Protein AF-A0A4R5LAB1-F1 (afdb_monomer_lite)

Secondary structure (DSSP, 8-state):
--HHHHHHHHHHHHHHHHHHHHHS-HHHHHHHHHHHHHHHHHHHHHHTTS-SEEEE-SSS-EEEE----

Sequence (69 aa):
MSRPSAISLIVRSRKILLADADERPPGEAERLRAAADDLTRLLFDVRAGRVNAFELSEPTRMRVVVSAD

Foldseek 3Di:
DALVVVLVVLVVQLVVLQVVLVVDDPVSSVVSNVVSVVSVVVSVCSVVVVDQWDWDPPPHTDIGGHDPD

Structure (mmCIF, N/CA/C/O backbone):
data_AF-A0A4R5LAB1-F1
#
_entry.id   AF-A0A4R5LAB1-F1
#
loop_
_atom_site.group_PDB
_atom_site.id
_atom_site.type_symbol
_atom_site.label_atom_id
_atom_site.label_alt_id
_atom_site.label_comp_id
_atom_site.label_asym_id
_atom_site.label_entity_id
_atom_site.label_seq_id
_atom_site.pdbx_PDB_ins_code
_atom_site.Cartn_x
_atom_site.Cartn_y
_atom_site.Cartn_z
_atom_site.occupancy
_atom_site.B_iso_or_equiv
_atom_site.auth_seq_id
_atom_site.auth_comp_id
_atom_site.auth_asym_id
_atom_site.auth_atom_id
_atom_site.pdbx_PDB_model_num
ATOM 1 N N . MET A 1 1 ? 2.089 8.060 -14.935 1.00 93.38 1 MET A N 1
ATOM 2 C CA . MET A 1 1 ? 2.930 8.846 -13.998 1.00 93.38 1 MET A CA 1
ATOM 3 C C . MET A 1 1 ? 4.297 8.197 -13.899 1.00 93.38 1 MET A C 1
ATOM 5 O O . MET A 1 1 ? 4.378 7.001 -14.144 1.00 93.38 1 MET A O 1
ATOM 9 N N . SER A 1 2 ? 5.344 8.937 -13.534 1.00 95.44 2 SER A N 1
ATOM 10 C CA . SER A 1 2 ? 6.687 8.363 -13.394 1.00 95.44 2 SER A CA 1
ATOM 11 C C . SER A 1 2 ? 6.761 7.353 -12.238 1.00 95.44 2 SER A C 1
ATOM 13 O O . SER A 1 2 ? 5.959 7.389 -11.294 1.00 95.44 2 SER A O 1
ATOM 15 N N . ARG A 1 3 ? 7.746 6.448 -12.286 1.00 95.94 3 ARG A N 1
ATOM 16 C CA . ARG A 1 3 ? 7.979 5.453 -11.222 1.00 95.94 3 ARG A CA 1
ATOM 17 C C . ARG A 1 3 ? 8.215 6.089 -9.840 1.00 95.94 3 ARG A C 1
ATOM 19 O O . ARG A 1 3 ? 7.589 5.620 -8.888 1.00 95.94 3 ARG A O 1
ATOM 26 N N . PRO A 1 4 ? 9.030 7.155 -9.682 1.00 96.12 4 PRO A N 1
ATOM 27 C CA . PRO A 1 4 ? 9.182 7.828 -8.390 1.00 96.12 4 PRO A CA 1
ATOM 28 C C . PRO A 1 4 ? 7.868 8.404 -7.848 1.00 96.12 4 PRO A C 1
ATOM 30 O O . PRO A 1 4 ? 7.591 8.276 -6.657 1.00 96.12 4 PRO A O 1
ATOM 33 N N . SER A 1 5 ? 7.025 8.985 -8.708 1.00 95.75 5 SER A N 1
ATOM 34 C CA . SER A 1 5 ? 5.711 9.492 -8.295 1.00 95.75 5 SER A CA 1
ATOM 35 C C . SER A 1 5 ? 4.789 8.368 -7.819 1.00 95.75 5 SER A C 1
ATOM 37 O O . SER A 1 5 ? 4.134 8.520 -6.788 1.00 95.75 5 SER A O 1
ATOM 39 N N . ALA A 1 6 ? 4.784 7.223 -8.510 1.00 95.56 6 ALA A N 1
ATOM 40 C CA . ALA A 1 6 ? 4.008 6.054 -8.099 1.00 95.56 6 ALA A CA 1
ATOM 41 C C . ALA A 1 6 ? 4.483 5.492 -6.748 1.00 95.56 6 ALA A C 1
ATOM 43 O O . ALA A 1 6 ? 3.664 5.199 -5.880 1.00 95.56 6 ALA A O 1
ATOM 44 N N . ILE A 1 7 ? 5.801 5.412 -6.536 1.00 96.19 7 ILE A N 1
ATOM 45 C CA . ILE A 1 7 ? 6.399 5.006 -5.255 1.00 96.19 7 ILE A CA 1
ATOM 46 C C . ILE A 1 7 ? 5.961 5.944 -4.124 1.00 96.19 7 ILE A C 1
ATOM 48 O O . ILE A 1 7 ? 5.489 5.478 -3.086 1.00 96.19 7 ILE A O 1
ATOM 52 N N . SER A 1 8 ? 6.074 7.260 -4.323 1.00 96.31 8 SER A N 1
ATOM 53 C CA . SER A 1 8 ? 5.669 8.257 -3.325 1.00 96.31 8 SER A CA 1
ATOM 54 C C . SER A 1 8 ? 4.183 8.164 -2.982 1.00 96.31 8 SER A C 1
ATOM 56 O O . SER A 1 8 ? 3.815 8.274 -1.811 1.00 96.31 8 SER A O 1
ATOM 58 N N . LEU A 1 9 ? 3.331 7.917 -3.981 1.00 94.88 9 LEU A N 1
ATOM 59 C CA . LEU A 1 9 ? 1.901 7.706 -3.780 1.00 94.88 9 LEU A CA 1
ATOM 60 C C . LEU A 1 9 ? 1.631 6.468 -2.913 1.00 94.88 9 LEU A C 1
ATOM 62 O O . LEU A 1 9 ? 0.921 6.584 -1.918 1.00 94.88 9 LEU A O 1
ATOM 66 N N . ILE A 1 10 ? 2.242 5.322 -3.228 1.00 95.69 10 ILE A N 1
ATOM 67 C CA . ILE A 1 10 ? 2.069 4.080 -2.455 1.00 95.69 10 ILE A CA 1
ATOM 68 C C . ILE A 1 10 ? 2.513 4.276 -0.998 1.00 95.69 10 ILE A C 1
ATOM 70 O O . ILE A 1 10 ? 1.794 3.901 -0.071 1.00 95.69 10 ILE A O 1
ATOM 74 N N . VAL A 1 11 ? 3.667 4.917 -0.776 1.00 96.44 11 VAL A N 1
ATOM 75 C CA . VAL A 1 11 ? 4.173 5.208 0.576 1.00 96.44 11 VAL A CA 1
ATOM 76 C C . VAL A 1 11 ? 3.211 6.112 1.347 1.00 96.44 11 VAL A C 1
ATOM 78 O O . VAL A 1 11 ? 2.968 5.875 2.532 1.00 96.44 11 VAL A O 1
ATOM 81 N N . ARG A 1 12 ? 2.649 7.138 0.697 1.00 95.38 12 ARG A N 1
ATOM 82 C CA . ARG A 1 12 ? 1.665 8.030 1.320 1.00 95.38 12 ARG A CA 1
ATOM 83 C C . ARG A 1 12 ? 0.384 7.281 1.685 1.00 95.38 12 ARG A C 1
ATOM 85 O O . ARG A 1 12 ? -0.048 7.392 2.827 1.00 95.38 12 ARG A O 1
ATOM 92 N N . SER A 1 13 ? -0.181 6.502 0.764 1.00 94.94 13 SER A N 1
ATOM 93 C CA . SER A 1 13 ? -1.387 5.703 1.017 1.00 94.94 13 SER A CA 1
ATOM 94 C C . SER A 1 13 ? -1.179 4.714 2.165 1.00 94.94 13 SER A C 1
ATOM 96 O O . SER A 1 13 ? -2.018 4.628 3.055 1.00 94.94 13 SER A O 1
ATOM 98 N N . ARG A 1 14 ? -0.017 4.049 2.229 1.00 95.62 14 ARG A N 1
ATOM 99 C CA . ARG A 1 14 ? 0.333 3.155 3.344 1.00 95.62 14 ARG A CA 1
ATOM 100 C C . ARG A 1 14 ? 0.354 3.882 4.689 1.00 95.62 14 ARG A C 1
ATOM 102 O O . ARG A 1 14 ? -0.124 3.340 5.678 1.00 95.62 14 ARG A O 1
ATOM 109 N N . LYS A 1 15 ? 0.921 5.092 4.746 1.00 95.81 15 LYS A N 1
ATOM 110 C CA . LYS A 1 15 ? 0.947 5.890 5.984 1.00 95.81 15 LYS A CA 1
ATOM 111 C C . LYS A 1 15 ? -0.456 6.276 6.447 1.00 95.81 15 LYS A C 1
ATOM 113 O O . LYS A 1 15 ? -0.704 6.222 7.642 1.00 95.81 15 LYS A O 1
ATOM 118 N N . ILE A 1 16 ? -1.339 6.633 5.514 1.00 94.38 16 ILE A N 1
ATOM 119 C CA . ILE A 1 16 ? -2.738 6.965 5.817 1.00 94.38 16 ILE A CA 1
ATOM 120 C C . ILE A 1 16 ? -3.449 5.744 6.405 1.00 94.38 16 ILE A C 1
ATOM 122 O O . ILE A 1 16 ? -3.979 5.843 7.498 1.00 94.38 16 ILE A O 1
ATOM 126 N N . LEU A 1 17 ? -3.355 4.574 5.762 1.00 93.75 17 LEU A N 1
ATOM 127 C CA . LEU A 1 17 ? -3.997 3.353 6.269 1.00 93.75 17 LEU A CA 1
ATOM 128 C C . LEU A 1 17 ? -3.538 2.968 7.679 1.00 93.75 17 LEU A C 1
ATOM 130 O O . LEU A 1 17 ? -4.343 2.513 8.482 1.00 93.75 17 LEU A O 1
ATOM 134 N N . LEU A 1 18 ? -2.247 3.130 7.980 1.00 95.38 18 LEU A N 1
ATOM 135 C CA . LEU A 1 18 ? -1.722 2.824 9.311 1.00 95.38 18 LEU A CA 1
ATOM 136 C C . LEU A 1 18 ? -2.172 3.843 10.361 1.00 95.38 18 LEU A C 1
ATOM 138 O O . LEU A 1 18 ? -2.525 3.431 11.458 1.00 95.38 18 LEU A O 1
ATOM 142 N N . ALA A 1 19 ? -2.190 5.134 10.019 1.00 95.62 19 ALA A N 1
ATOM 143 C CA . ALA A 1 19 ? -2.720 6.165 10.907 1.00 95.62 19 ALA A CA 1
ATOM 144 C C . ALA A 1 19 ? -4.209 5.926 11.195 1.00 95.62 19 ALA A C 1
ATOM 146 O O . ALA A 1 19 ? -4.612 5.916 12.352 1.00 95.62 19 ALA A O 1
ATOM 147 N N . ASP A 1 20 ? -4.994 5.621 10.158 1.00 93.69 20 ASP A N 1
ATOM 148 C CA . ASP A 1 20 ? -6.406 5.279 10.305 1.00 93.69 20 ASP A CA 1
ATOM 149 C C . ASP A 1 20 ? -6.571 4.025 11.176 1.00 93.69 20 ASP A C 1
ATOM 151 O O . ASP A 1 20 ? -7.434 3.994 12.044 1.00 93.69 20 ASP A O 1
ATOM 155 N N . ALA A 1 21 ? -5.733 2.996 11.006 1.00 94.88 21 ALA A N 1
ATOM 156 C CA . ALA A 1 21 ? -5.816 1.768 11.799 1.00 94.88 21 ALA A CA 1
ATOM 157 C C . ALA A 1 21 ? -5.647 2.006 13.305 1.00 94.88 21 ALA A C 1
ATOM 159 O O . ALA A 1 21 ? -6.274 1.305 14.097 1.00 94.88 21 ALA A O 1
ATOM 160 N N . ASP A 1 22 ? -4.824 2.976 13.701 1.00 94.50 22 ASP A N 1
ATOM 161 C CA . ASP A 1 22 ? -4.586 3.296 15.111 1.00 94.50 22 ASP A CA 1
ATOM 162 C C . ASP A 1 22 ? -5.800 3.977 15.775 1.00 94.50 22 ASP A C 1
ATOM 164 O O . ASP A 1 22 ? -5.936 3.942 16.998 1.00 94.50 22 ASP A O 1
ATOM 168 N N . GLU A 1 23 ? -6.721 4.532 14.981 1.00 95.38 23 GLU A N 1
ATOM 169 C CA . GLU A 1 23 ? -7.947 5.193 15.449 1.00 95.38 23 GLU A CA 1
ATOM 170 C C . GLU A 1 23 ? -9.183 4.272 15.437 1.00 95.38 23 GLU A C 1
ATOM 172 O O . GLU A 1 23 ? -10.256 4.660 15.910 1.00 95.38 23 GLU A O 1
ATOM 177 N N . ARG A 1 24 ? -9.073 3.052 14.890 1.00 93.81 24 ARG A N 1
ATOM 178 C CA . ARG A 1 24 ? -10.221 2.160 14.647 1.00 93.81 24 ARG A CA 1
ATOM 179 C C . ARG A 1 24 ? -10.322 0.994 15.634 1.00 93.81 24 ARG A C 1
ATOM 181 O O . ARG A 1 24 ? -9.322 0.553 16.199 1.00 93.81 24 ARG A O 1
ATOM 188 N N . PRO A 1 25 ? -11.530 0.422 15.820 1.00 96.00 25 PRO A N 1
ATOM 189 C CA . PRO A 1 25 ? -11.705 -0.809 16.585 1.00 96.00 25 PRO A CA 1
ATOM 190 C C . PRO A 1 25 ? -10.871 -1.972 16.014 1.00 96.00 25 PRO A C 1
ATOM 192 O O . PRO A 1 25 ? -10.650 -2.018 14.801 1.00 96.00 25 PRO A O 1
ATOM 195 N N . PRO A 1 26 ? -10.486 -2.974 16.831 1.00 92.69 26 PRO A N 1
ATOM 196 C CA . PRO A 1 26 ? -9.507 -3.999 16.449 1.00 92.69 26 PRO A CA 1
ATOM 197 C C . PRO A 1 26 ? -9.771 -4.702 15.110 1.00 92.69 26 PRO A C 1
ATOM 199 O O . PRO A 1 26 ? -8.859 -4.843 14.302 1.00 92.69 26 PRO A O 1
ATOM 202 N N . GLY A 1 27 ? -11.018 -5.096 14.832 1.00 93.31 27 GLY A N 1
ATOM 203 C CA . GLY A 1 27 ? -11.355 -5.795 13.586 1.00 93.31 27 GLY A CA 1
ATOM 204 C C . GLY A 1 27 ? -11.300 -4.915 12.330 1.00 93.31 27 GLY A C 1
ATOM 205 O O . GLY A 1 27 ? -11.117 -5.420 11.227 1.00 93.31 27 GLY A O 1
ATOM 206 N N . GLU A 1 28 ? -11.461 -3.599 12.467 1.00 92.88 28 GLU A N 1
ATOM 207 C CA . GLU A 1 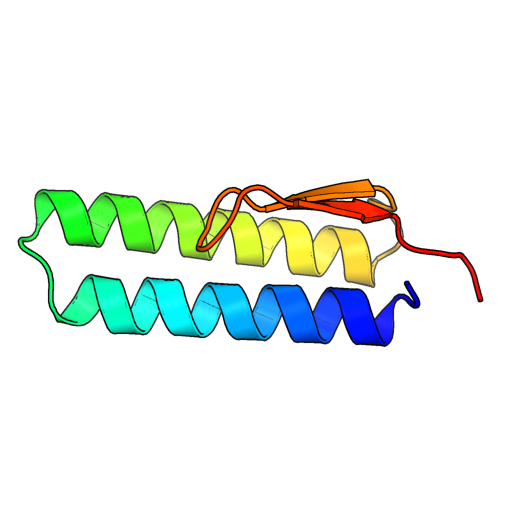28 ? -11.283 -2.652 11.361 1.00 92.88 28 GLU A CA 1
ATOM 208 C C . GLU A 1 28 ? -9.809 -2.259 11.217 1.00 92.88 28 GLU A C 1
ATOM 210 O O . GLU A 1 28 ? -9.292 -2.246 10.100 1.00 92.88 28 GLU A O 1
ATOM 215 N N . ALA A 1 29 ? -9.111 -2.067 12.338 1.00 94.62 29 ALA A N 1
ATOM 216 C CA . ALA A 1 29 ? -7.671 -1.844 12.377 1.00 94.62 29 ALA A CA 1
ATOM 217 C C . ALA A 1 29 ? -6.889 -2.985 11.703 1.00 94.62 29 ALA A C 1
ATOM 219 O O . ALA A 1 29 ? -5.961 -2.731 10.938 1.00 94.62 29 ALA A O 1
ATOM 220 N N . GLU A 1 30 ? -7.280 -4.243 11.924 1.00 96.31 30 GLU A N 1
ATOM 221 C CA . GLU A 1 30 ? -6.641 -5.403 11.292 1.00 96.31 30 GLU A CA 1
ATOM 222 C C . GLU A 1 30 ? -6.812 -5.400 9.767 1.00 96.31 30 GLU A C 1
ATOM 224 O O . GLU A 1 30 ? -5.848 -5.637 9.039 1.00 96.31 30 GLU A O 1
ATOM 229 N N . ARG A 1 31 ? -7.999 -5.030 9.262 1.00 94.19 31 ARG A N 1
ATOM 230 C CA . ARG A 1 31 ? -8.226 -4.877 7.814 1.00 94.19 31 ARG A CA 1
ATOM 231 C C . ARG A 1 31 ? -7.365 -3.768 7.214 1.00 94.19 31 ARG A C 1
ATOM 233 O O . ARG A 1 31 ? -6.788 -3.957 6.146 1.00 94.19 31 ARG A O 1
ATOM 240 N N . LEU A 1 32 ? -7.258 -2.629 7.898 1.00 94.88 32 LEU A N 1
ATOM 241 C CA . LEU A 1 32 ? -6.439 -1.502 7.447 1.00 94.88 32 LEU A CA 1
ATOM 242 C C . LEU A 1 32 ? -4.941 -1.849 7.452 1.00 94.88 32 LEU A C 1
ATOM 244 O O . LEU A 1 32 ? -4.222 -1.504 6.513 1.00 94.88 32 LEU A O 1
ATOM 248 N N . ARG A 1 33 ? -4.478 -2.606 8.453 1.00 95.69 33 ARG A N 1
ATOM 249 C CA . ARG A 1 33 ? -3.104 -3.131 8.514 1.00 95.69 33 ARG A CA 1
ATOM 250 C C . ARG A 1 33 ? -2.821 -4.129 7.392 1.00 95.69 33 ARG A C 1
ATOM 252 O O . ARG A 1 33 ? -1.801 -3.994 6.724 1.00 95.69 33 ARG A O 1
ATOM 259 N N . ALA A 1 34 ? -3.744 -5.051 7.115 1.00 95.94 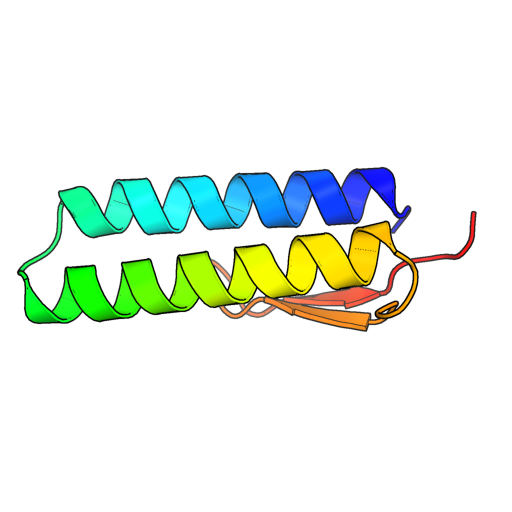34 ALA A N 1
ATOM 260 C CA . ALA A 1 34 ? -3.613 -5.982 5.994 1.00 95.94 34 ALA A CA 1
ATOM 261 C C . ALA A 1 34 ? -3.514 -5.243 4.645 1.00 95.94 34 ALA A C 1
ATOM 263 O O . ALA A 1 34 ? -2.636 -5.535 3.834 1.00 95.94 34 ALA A O 1
ATOM 264 N N . ALA A 1 35 ? -4.337 -4.211 4.437 1.00 94.19 35 ALA A N 1
ATOM 265 C CA . ALA A 1 35 ? -4.252 -3.367 3.246 1.00 94.19 35 ALA A CA 1
ATOM 266 C C . ALA A 1 35 ? -2.913 -2.601 3.158 1.00 94.19 35 ALA A C 1
ATOM 268 O O . ALA A 1 35 ? -2.341 -2.457 2.074 1.00 94.19 35 ALA A O 1
ATOM 269 N N . ALA A 1 36 ? -2.364 -2.139 4.287 1.00 95.44 36 ALA A N 1
ATOM 270 C CA . ALA A 1 36 ? -1.043 -1.509 4.335 1.00 95.44 36 ALA A CA 1
ATOM 271 C C . ALA A 1 36 ? 0.101 -2.488 3.983 1.00 95.44 36 ALA A C 1
ATOM 273 O O . ALA A 1 36 ? 1.096 -2.085 3.362 1.00 95.44 36 ALA A O 1
ATOM 274 N N . ASP A 1 37 ? -0.034 -3.767 4.330 1.00 97.06 37 ASP A N 1
ATOM 275 C CA . ASP A 1 37 ? 0.912 -4.819 3.947 1.00 97.06 37 ASP A CA 1
ATOM 276 C C . ASP A 1 37 ? 0.845 -5.128 2.446 1.00 97.06 37 ASP A C 1
ATOM 278 O O . ASP A 1 37 ? 1.886 -5.254 1.792 1.00 97.06 37 ASP A O 1
ATOM 282 N N . ASP A 1 38 ? -0.350 -5.138 1.857 1.00 96.12 38 ASP A N 1
ATOM 283 C CA . ASP A 1 38 ? -0.509 -5.288 0.408 1.00 96.12 38 ASP A CA 1
ATOM 284 C C . ASP A 1 38 ? 0.116 -4.116 -0.363 1.00 96.12 38 ASP A C 1
ATOM 286 O O . ASP A 1 38 ? 0.831 -4.328 -1.348 1.00 96.12 38 ASP A O 1
ATOM 290 N N . LEU A 1 39 ? -0.023 -2.880 0.135 1.00 96.31 39 LEU A N 1
ATOM 291 C CA . LEU A 1 39 ? 0.702 -1.727 -0.418 1.00 96.31 39 LEU A CA 1
ATOM 292 C C . LEU A 1 39 ? 2.224 -1.867 -0.286 1.00 96.31 39 LEU A C 1
ATOM 294 O O . LEU A 1 39 ? 2.965 -1.392 -1.148 1.00 96.31 39 LEU A O 1
ATOM 298 N N . THR A 1 40 ? 2.708 -2.527 0.766 1.00 97.69 40 THR A N 1
ATOM 299 C CA . THR A 1 40 ? 4.143 -2.787 0.953 1.00 97.69 40 THR A CA 1
ATOM 300 C C . THR A 1 40 ? 4.668 -3.754 -0.109 1.00 97.69 40 THR A C 1
ATOM 302 O O . THR A 1 40 ? 5.730 -3.518 -0.686 1.00 97.69 40 THR A O 1
ATOM 305 N N . ARG A 1 41 ? 3.911 -4.809 -0.432 1.00 97.31 41 ARG A N 1
ATOM 306 C CA . ARG A 1 41 ? 4.249 -5.737 -1.526 1.00 97.31 41 ARG A CA 1
ATOM 307 C C . ARG A 1 41 ? 4.252 -5.022 -2.877 1.00 97.31 41 ARG A C 1
ATOM 309 O O . ARG A 1 41 ? 5.250 -5.073 -3.596 1.00 97.31 41 ARG A O 1
ATOM 316 N N . LEU A 1 42 ? 3.194 -4.261 -3.157 1.00 97.06 42 LEU A N 1
ATOM 317 C CA . LEU A 1 42 ? 3.062 -3.476 -4.383 1.00 97.06 42 LEU A CA 1
ATOM 318 C C . LEU A 1 42 ? 4.216 -2.477 -4.564 1.00 97.06 42 LEU A C 1
ATOM 320 O O . LEU A 1 42 ? 4.745 -2.333 -5.666 1.00 97.06 42 LEU A O 1
ATOM 324 N N . LEU A 1 43 ? 4.649 -1.814 -3.487 1.00 97.31 43 LEU A N 1
ATOM 325 C CA . LEU A 1 43 ? 5.804 -0.915 -3.505 1.00 97.31 43 LEU A CA 1
ATOM 326 C C . LEU A 1 43 ? 7.064 -1.619 -4.024 1.00 97.31 43 LEU A C 1
ATOM 328 O O . LEU A 1 43 ? 7.779 -1.063 -4.863 1.00 97.31 43 LEU A O 1
ATOM 332 N N . PHE A 1 44 ? 7.345 -2.830 -3.538 1.00 98.06 44 PHE A N 1
ATOM 333 C CA . PHE A 1 44 ? 8.507 -3.595 -3.984 1.00 98.06 44 PHE A CA 1
ATOM 334 C C . PHE A 1 44 ? 8.393 -4.014 -5.449 1.00 98.06 44 PHE A C 1
ATOM 336 O O . PHE A 1 44 ? 9.389 -3.945 -6.171 1.00 98.06 44 PHE A O 1
ATOM 343 N N . ASP A 1 45 ? 7.200 -4.382 -5.910 1.00 97.81 45 ASP A N 1
ATOM 344 C CA . ASP A 1 45 ? 6.973 -4.752 -7.307 1.00 97.81 45 ASP A CA 1
ATOM 345 C C . ASP A 1 45 ? 7.121 -3.566 -8.264 1.00 97.81 45 ASP A C 1
ATOM 347 O O . ASP A 1 45 ? 7.788 -3.685 -9.294 1.00 97.81 45 ASP A O 1
ATOM 351 N N . VAL A 1 46 ? 6.583 -2.397 -7.908 1.00 96.44 46 VAL A N 1
ATOM 352 C CA . VAL A 1 46 ? 6.736 -1.163 -8.696 1.00 96.44 46 VAL A CA 1
ATOM 353 C C . VAL A 1 46 ? 8.194 -0.703 -8.713 1.00 96.44 46 VAL A C 1
ATOM 355 O O . VAL A 1 46 ? 8.718 -0.331 -9.766 1.00 96.44 46 VAL A O 1
ATOM 358 N N . ARG A 1 47 ? 8.889 -0.765 -7.568 1.00 95.31 47 ARG A N 1
ATOM 359 C CA . ARG A 1 47 ? 10.316 -0.416 -7.469 1.00 95.31 47 ARG A CA 1
ATOM 360 C C . ARG A 1 47 ? 11.190 -1.347 -8.307 1.00 95.31 47 ARG A C 1
ATOM 362 O O . ARG A 1 47 ? 12.135 -0.875 -8.930 1.00 95.31 47 ARG A O 1
ATOM 369 N N . ALA A 1 48 ? 10.868 -2.637 -8.341 1.00 96.19 48 ALA A N 1
ATOM 370 C CA . ALA A 1 48 ? 11.559 -3.622 -9.167 1.00 96.19 48 ALA A CA 1
ATOM 371 C C . ALA A 1 48 ? 11.158 -3.571 -10.653 1.00 96.19 48 ALA A C 1
ATOM 373 O O . ALA A 1 48 ? 11.710 -4.320 -11.452 1.00 96.19 48 ALA A O 1
ATOM 374 N N . GLY A 1 49 ? 10.189 -2.729 -11.030 1.00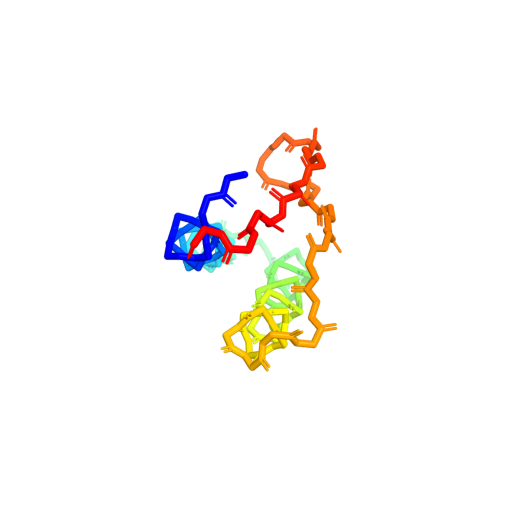 94.81 49 GLY A N 1
ATOM 375 C CA . GLY A 1 49 ? 9.669 -2.659 -12.396 1.00 94.81 49 GLY A CA 1
ATOM 376 C C . GLY A 1 49 ? 8.820 -3.865 -12.813 1.00 94.81 49 GLY A C 1
ATOM 377 O O . GLY A 1 49 ? 8.514 -3.994 -13.993 1.00 94.81 49 GLY A O 1
ATOM 378 N N . ARG A 1 50 ? 8.420 -4.730 -11.869 1.00 96.19 50 ARG A N 1
ATOM 379 C CA . ARG A 1 50 ? 7.553 -5.895 -12.122 1.00 96.19 50 ARG A CA 1
ATOM 380 C C . ARG A 1 50 ? 6.095 -5.503 -12.350 1.00 96.19 50 ARG A C 1
ATOM 382 O O . ARG A 1 50 ? 5.386 -6.195 -13.068 1.00 96.19 50 ARG A O 1
ATOM 389 N N . VAL A 1 51 ? 5.660 -4.396 -11.747 1.00 96.62 51 VAL A N 1
ATOM 390 C CA . VAL A 1 51 ? 4.310 -3.845 -11.899 1.00 96.62 51 VAL A CA 1
ATOM 391 C C . VAL A 1 51 ? 4.396 -2.438 -12.473 1.00 96.62 51 VAL A C 1
ATOM 393 O O . VAL A 1 51 ? 5.069 -1.564 -11.926 1.00 96.62 51 VAL A O 1
ATOM 396 N N . ASN A 1 52 ? 3.682 -2.218 -13.575 1.00 95.81 52 ASN A N 1
ATOM 397 C CA . ASN A 1 52 ? 3.561 -0.926 -14.248 1.00 95.81 52 ASN A CA 1
ATOM 398 C C . ASN A 1 52 ? 2.117 -0.398 -14.287 1.00 95.81 52 ASN A C 1
ATOM 400 O O . ASN A 1 52 ? 1.887 0.711 -14.756 1.00 95.81 52 ASN A O 1
ATOM 404 N N . ALA A 1 53 ? 1.141 -1.151 -13.787 1.00 96.12 53 ALA A N 1
ATOM 405 C CA . ALA A 1 53 ? -0.228 -0.689 -13.623 1.00 96.12 53 ALA A CA 1
ATOM 406 C C . ALA A 1 53 ? -0.860 -1.358 -12.401 1.00 96.12 53 ALA A C 1
ATOM 408 O O . ALA A 1 53 ? -0.684 -2.556 -12.197 1.00 96.12 53 ALA A O 1
ATOM 409 N N . PHE A 1 54 ? -1.584 -0.587 -11.595 1.00 95.06 54 PHE A N 1
ATOM 410 C CA . PHE A 1 54 ? -2.270 -1.078 -10.399 1.00 95.06 54 PHE A CA 1
ATOM 411 C C . PHE A 1 54 ? -3.461 -0.187 -10.043 1.00 95.06 54 PHE A C 1
ATOM 413 O O . PHE A 1 54 ? -3.600 0.924 -10.558 1.00 95.06 54 PHE A O 1
ATOM 420 N N . GLU A 1 55 ? -4.316 -0.670 -9.148 1.00 94.00 55 GLU A N 1
ATOM 421 C CA . GLU A 1 55 ? -5.426 0.096 -8.587 1.00 94.00 55 GLU A CA 1
ATOM 422 C C . GLU A 1 55 ? -5.175 0.367 -7.105 1.00 94.00 55 GLU A C 1
ATOM 424 O O . GLU A 1 55 ? -4.713 -0.503 -6.370 1.00 94.00 55 GLU A O 1
ATOM 429 N N . LEU A 1 56 ? -5.480 1.586 -6.671 1.00 90.00 56 LEU A N 1
ATOM 430 C CA . LEU A 1 56 ? -5.600 1.931 -5.261 1.00 90.00 56 LEU A CA 1
ATOM 431 C C . LEU A 1 56 ? -7.078 2.099 -4.964 1.00 90.00 56 LEU A C 1
ATOM 433 O O . LEU A 1 56 ? -7.746 2.846 -5.672 1.00 90.00 56 LEU A O 1
ATOM 437 N N . SER A 1 57 ? -7.582 1.408 -3.948 1.00 79.25 57 SER A N 1
ATOM 438 C CA . SER A 1 57 ? -8.993 1.494 -3.550 1.00 79.25 57 SER A CA 1
ATOM 439 C C . SER A 1 57 ? -9.268 2.645 -2.580 1.00 79.25 57 SER A C 1
ATOM 441 O O . SER A 1 57 ? -10.402 3.098 -2.505 1.00 79.25 57 SER A O 1
ATOM 443 N N . GLU A 1 58 ? -8.234 3.145 -1.897 1.00 70.69 58 GLU A N 1
ATOM 444 C CA . GLU A 1 58 ? -8.338 4.123 -0.809 1.00 70.69 58 GLU A CA 1
ATOM 445 C C . GLU A 1 58 ? -7.392 5.320 -1.031 1.00 70.69 58 GLU A C 1
ATOM 447 O O . GLU A 1 58 ? -6.263 5.130 -1.507 1.00 70.69 58 GLU A O 1
ATOM 452 N N . PRO A 1 59 ? -7.788 6.556 -0.666 1.00 59.84 59 PRO A N 1
ATOM 453 C CA . PRO A 1 59 ? -9.128 6.974 -0.213 1.00 59.84 59 PRO A CA 1
ATOM 454 C C . PRO A 1 59 ? -10.147 7.125 -1.362 1.00 59.84 59 PRO A C 1
ATOM 456 O O . PRO A 1 59 ? -11.345 7.251 -1.135 1.00 59.84 59 PRO A O 1
ATOM 459 N N . THR A 1 60 ? -9.676 7.120 -2.610 1.00 75.56 60 THR A N 1
ATOM 460 C CA . THR A 1 60 ? -10.514 7.155 -3.811 1.00 75.56 60 THR A CA 1
ATOM 461 C C . THR A 1 60 ? -10.010 6.084 -4.756 1.00 75.56 60 THR A C 1
ATOM 463 O O . THR A 1 60 ? -8.807 6.040 -5.033 1.00 75.56 60 THR A O 1
ATOM 466 N N . ARG A 1 61 ? -10.920 5.263 -5.300 1.00 85.50 61 ARG A N 1
ATOM 467 C CA . ARG A 1 61 ? -10.552 4.266 -6.306 1.00 85.50 61 ARG A CA 1
ATOM 468 C C . ARG A 1 61 ? -9.882 4.953 -7.497 1.00 85.50 61 ARG A C 1
ATOM 470 O O . ARG A 1 61 ? -10.517 5.722 -8.216 1.00 85.50 61 ARG A O 1
ATOM 477 N N . MET A 1 62 ? -8.608 4.654 -7.716 1.00 90.62 62 MET A N 1
ATOM 478 C CA . MET A 1 62 ? -7.803 5.244 -8.778 1.00 90.62 62 MET A CA 1
ATOM 479 C C . MET A 1 62 ? -6.944 4.179 -9.447 1.00 90.62 62 MET A C 1
ATOM 481 O O . MET A 1 62 ? -6.212 3.440 -8.787 1.00 90.62 62 MET A O 1
ATOM 485 N N . ARG A 1 63 ? -6.980 4.155 -10.781 1.00 93.81 63 ARG A N 1
ATOM 486 C CA . ARG A 1 63 ? -6.054 3.365 -11.588 1.00 93.81 63 ARG A CA 1
ATOM 487 C C . ARG A 1 63 ? -4.780 4.160 -11.839 1.00 93.81 63 ARG A C 1
ATOM 489 O O . ARG A 1 63 ? -4.819 5.253 -12.399 1.00 93.81 63 ARG A O 1
ATOM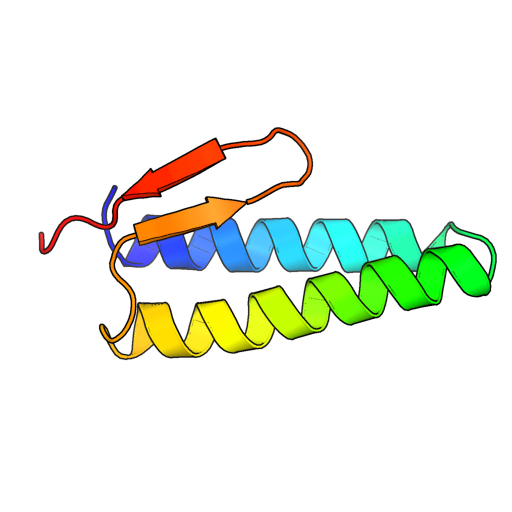 496 N N . VAL A 1 64 ? -3.647 3.587 -11.458 1.00 94.19 64 VAL A N 1
ATOM 497 C CA . VAL A 1 64 ? -2.320 4.159 -11.665 1.00 94.19 64 VAL A CA 1
ATOM 498 C C . VAL A 1 64 ? -1.628 3.392 -12.779 1.00 9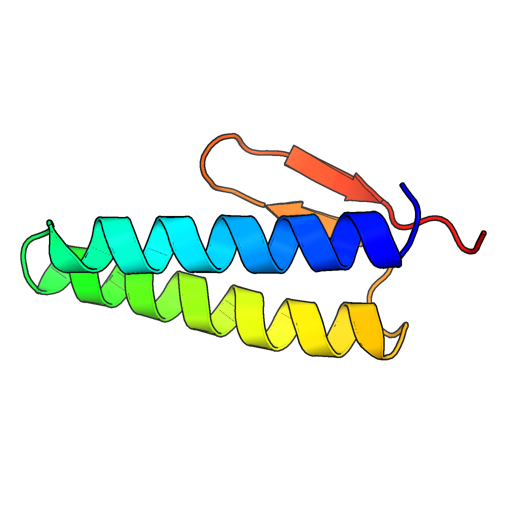4.19 64 VAL A C 1
ATOM 500 O O . VAL A 1 64 ? -1.515 2.171 -12.727 1.00 94.19 64 VAL A O 1
ATOM 503 N N . VAL A 1 65 ? -1.141 4.119 -13.783 1.00 96.25 65 VAL A N 1
ATOM 504 C CA . VAL A 1 65 ? -0.262 3.588 -14.831 1.00 96.25 65 VAL A CA 1
ATOM 505 C C . VAL A 1 65 ? 1.104 4.245 -14.676 1.00 96.25 65 VAL A C 1
ATOM 507 O O . VAL A 1 65 ? 1.211 5.476 -14.639 1.00 96.25 65 VAL A O 1
ATOM 510 N N . VAL A 1 66 ? 2.138 3.423 -14.544 1.00 95.44 66 VAL A N 1
ATOM 511 C CA . VAL A 1 66 ? 3.536 3.816 -14.392 1.00 95.44 66 VAL A CA 1
ATOM 512 C C . VAL A 1 66 ? 4.179 3.862 -15.771 1.00 95.44 66 VAL A 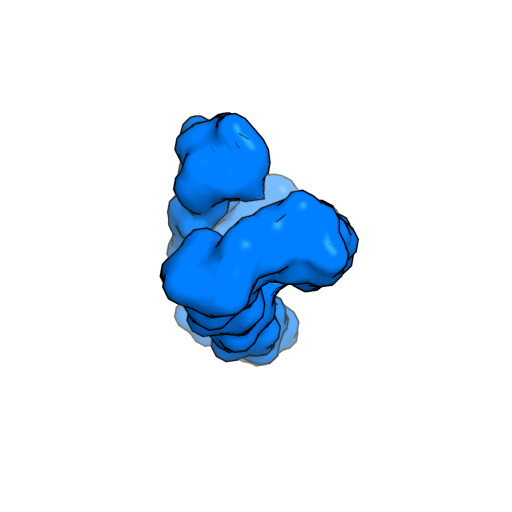C 1
ATOM 514 O O . VAL A 1 66 ? 4.303 2.846 -16.453 1.00 95.44 66 VAL A O 1
ATOM 517 N N . SER A 1 67 ? 4.576 5.059 -16.176 1.00 90.38 67 SER A N 1
ATOM 518 C CA . SER A 1 67 ? 5.288 5.306 -17.423 1.00 90.38 67 SER A CA 1
ATOM 519 C C . SER A 1 67 ? 6.760 4.942 -17.250 1.00 90.38 67 SER A C 1
ATOM 521 O O . SER A 1 67 ? 7.316 5.081 -16.158 1.00 90.38 67 SER A O 1
ATOM 523 N N . ALA A 1 68 ? 7.379 4.465 -18.328 1.00 73.06 68 ALA A N 1
ATOM 524 C CA . ALA A 1 68 ? 8.764 4.013 -18.325 1.00 73.06 68 ALA A CA 1
ATOM 525 C C . ALA A 1 68 ? 9.810 5.144 -18.295 1.00 73.06 68 ALA A C 1
ATOM 527 O O . ALA A 1 68 ? 10.976 4.772 -18.329 1.00 73.06 68 ALA A O 1
ATOM 528 N N . ASP A 1 69 ? 9.378 6.421 -18.230 1.00 60.91 69 ASP A N 1
ATOM 529 C CA . ASP A 1 69 ? 10.184 7.662 -18.325 1.00 60.91 69 ASP A CA 1
ATOM 530 C C . ASP A 1 69 ? 11.702 7.468 -18.220 1.00 60.91 69 ASP A C 1
ATOM 532 O O . ASP A 1 69 ? 12.178 7.041 -17.137 1.00 60.91 69 ASP A O 1
#

Radius of gyration: 12.49 Å; chains: 1; bounding box: 23×16×35 Å

Organism: NCBI:txid2546446

pLDDT: mean 92.87, std 7.65, range [59.84, 98.06]